Protein AF-A0A4Q0UZ25-F1 (afdb_monomer_lite)

pLDDT: mean 83.47, std 17.38, range [44.31, 97.75]

Foldseek 3Di:
DPDPDDPQKDKAFADDPVRVVVVCVVCVVFWDWDDPDRIIITGGDPVVVVVVD

Organism: Clostridium tetani (NCBI:txid1513)

Sequence (53 aa):
MPKEGQINILAIPYKNFKHKIRLTKRFLNRYMIQDLGGVLYMERREEYENKNK

Structure (mmCIF, N/CA/C/O backbone):
data_AF-A0A4Q0UZ25-F1
#
_entry.id   AF-A0A4Q0UZ25-F1
#
loop_
_atom_site.group_PDB
_atom_site.id
_atom_site.type_symbol
_atom_site.label_atom_id
_atom_site.label_alt_id
_atom_site.label_comp_id
_atom_site.label_asym_id
_atom_site.label_entity_id
_atom_site.label_seq_id
_atom_site.pdbx_PDB_ins_code
_atom_site.Cartn_x
_atom_site.Cartn_y
_atom_site.Cartn_z
_atom_site.occupancy
_atom_site.B_iso_or_equiv
_atom_site.auth_seq_id
_ato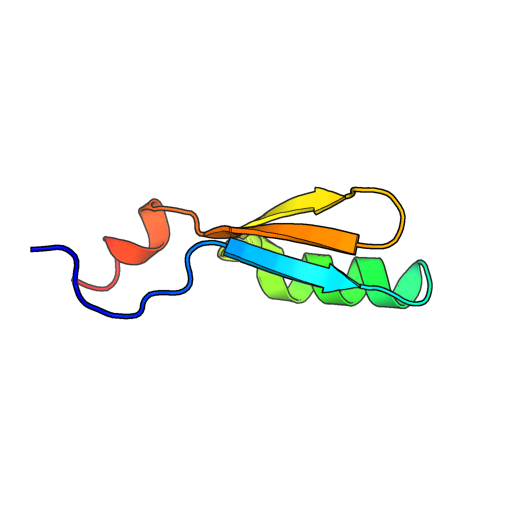m_site.auth_comp_id
_atom_site.auth_asym_id
_atom_site.auth_atom_id
_atom_site.pdbx_PDB_model_num
ATOM 1 N N . MET A 1 1 ? -22.099 -7.300 14.770 1.00 44.31 1 MET A N 1
ATOM 2 C CA . MET A 1 1 ? -22.313 -7.369 13.309 1.00 44.31 1 MET A CA 1
ATOM 3 C C . MET A 1 1 ? -21.219 -6.547 12.647 1.00 44.31 1 MET A C 1
ATOM 5 O O . MET A 1 1 ? -21.087 -5.388 13.035 1.00 44.31 1 MET A O 1
ATOM 9 N N . PRO A 1 2 ? -20.383 -7.113 11.759 1.00 46.88 2 PRO A N 1
ATOM 10 C CA . PRO A 1 2 ? -19.422 -6.307 11.014 1.00 46.88 2 PRO A CA 1
ATOM 11 C C . PRO A 1 2 ? -20.229 -5.322 10.160 1.00 46.88 2 PRO A C 1
ATOM 13 O O . PRO A 1 2 ? -21.156 -5.732 9.467 1.00 46.88 2 PRO A O 1
ATOM 16 N N . LYS A 1 3 ? -19.954 -4.018 10.282 1.00 57.47 3 LYS A N 1
ATOM 17 C CA . LYS A 1 3 ? -20.599 -3.009 9.433 1.00 57.47 3 LYS A CA 1
ATOM 18 C C . LYS A 1 3 ? -20.207 -3.314 7.990 1.00 57.47 3 LYS A C 1
ATOM 20 O O . LYS A 1 3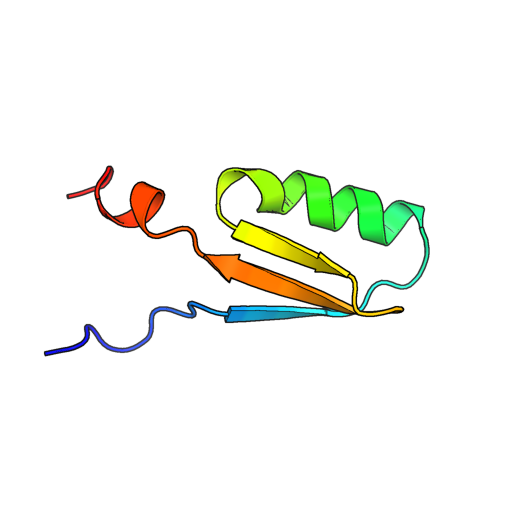 ? -19.020 -3.370 7.679 1.00 57.47 3 LYS A O 1
ATOM 25 N N . GLU A 1 4 ? -21.195 -3.567 7.146 1.00 53.06 4 GLU A N 1
ATOM 26 C CA . GLU A 1 4 ? -20.999 -3.890 5.738 1.00 53.06 4 GLU A CA 1
ATOM 27 C C . GLU A 1 4 ? -20.093 -2.848 5.052 1.00 53.06 4 GLU A C 1
ATOM 29 O O . GLU A 1 4 ? -20.329 -1.643 5.131 1.00 53.06 4 GLU A O 1
ATOM 34 N N . GLY A 1 5 ? -19.042 -3.332 4.379 1.00 58.06 5 GLY A N 1
ATOM 35 C CA . GLY A 1 5 ? -18.382 -2.621 3.280 1.00 58.06 5 GLY A CA 1
ATOM 36 C C . GLY A 1 5 ? -17.120 -1.802 3.573 1.00 58.06 5 GLY A C 1
ATOM 37 O O . GLY A 1 5 ? -16.659 -1.101 2.671 1.00 58.06 5 GLY A O 1
ATOM 38 N N . GLN A 1 6 ? -16.518 -1.851 4.766 1.00 64.00 6 GLN A N 1
ATOM 39 C CA . GLN A 1 6 ? -15.255 -1.132 4.979 1.00 64.00 6 GLN A CA 1
ATOM 40 C C . GLN A 1 6 ? -14.089 -1.895 4.332 1.00 64.00 6 GLN A C 1
ATOM 42 O O . GLN A 1 6 ? -13.679 -2.959 4.788 1.00 64.00 6 GLN A O 1
ATOM 47 N N . ILE A 1 7 ? -13.572 -1.361 3.219 1.00 65.94 7 ILE A N 1
ATOM 48 C CA . ILE A 1 7 ? -12.389 -1.909 2.547 1.00 65.94 7 ILE A CA 1
ATOM 49 C C . ILE A 1 7 ? -11.173 -1.688 3.455 1.00 65.94 7 ILE A C 1
ATOM 51 O O . ILE A 1 7 ? -10.588 -0.598 3.497 1.00 65.94 7 ILE A O 1
ATOM 55 N N . ASN A 1 8 ? -10.812 -2.741 4.184 1.00 82.62 8 ASN A N 1
ATOM 56 C CA . ASN A 1 8 ? -9.683 -2.748 5.115 1.00 82.62 8 ASN A CA 1
ATOM 57 C C . ASN A 1 8 ? -8.342 -2.910 4.394 1.00 82.62 8 ASN A C 1
ATOM 59 O O . ASN A 1 8 ? -7.321 -2.429 4.882 1.00 82.62 8 ASN A O 1
ATOM 63 N N . ILE A 1 9 ? -8.358 -3.528 3.210 1.00 89.38 9 ILE A N 1
ATOM 64 C CA . ILE A 1 9 ? -7.163 -3.875 2.442 1.00 89.38 9 ILE A CA 1
ATOM 65 C C . ILE A 1 9 ? -7.250 -3.281 1.035 1.00 89.38 9 ILE A C 1
ATOM 67 O O . ILE A 1 9 ? -8.267 -3.407 0.355 1.00 89.38 9 ILE A O 1
ATOM 71 N N . LEU A 1 10 ? -6.165 -2.655 0.584 1.00 91.25 10 LEU A N 1
ATOM 72 C CA . LEU A 1 10 ? -5.990 -2.160 -0.780 1.00 91.25 10 LEU A CA 1
ATOM 73 C C . LEU A 1 10 ? -4.711 -2.744 -1.384 1.00 91.25 10 LEU A C 1
ATOM 75 O O . LEU A 1 10 ? -3.696 -2.870 -0.706 1.00 91.25 10 LEU A O 1
ATOM 79 N N . ALA A 1 11 ? -4.738 -3.031 -2.683 1.00 93.75 11 ALA A N 1
ATOM 80 C CA . ALA A 1 11 ? -3.557 -3.392 -3.458 1.00 93.75 11 ALA A CA 1
ATOM 81 C C . ALA A 1 11 ? -3.489 -2.492 -4.694 1.00 93.75 11 ALA A C 1
ATOM 83 O O . ALA A 1 11 ? -4.376 -2.537 -5.548 1.00 93.75 11 ALA A O 1
ATOM 84 N N . ILE A 1 12 ? -2.471 -1.630 -4.775 1.00 95.12 12 ILE A N 1
ATOM 85 C CA . ILE A 1 12 ? -2.359 -0.633 -5.849 1.00 95.12 12 ILE A CA 1
ATOM 86 C C . ILE A 1 12 ? -1.068 -0.858 -6.642 1.00 95.12 12 ILE A C 1
ATOM 88 O O . ILE A 1 12 ? 0.019 -0.693 -6.080 1.00 95.12 12 ILE A O 1
ATOM 92 N N . PRO A 1 13 ? -1.148 -1.178 -7.946 1.00 97.19 13 PRO A N 1
ATOM 93 C CA . PRO A 1 13 ? 0.033 -1.266 -8.793 1.00 97.19 13 PRO A CA 1
ATOM 94 C C . PRO A 1 13 ? 0.655 0.115 -9.031 1.00 97.19 13 PRO A C 1
ATOM 96 O O . PRO A 1 13 ? -0.046 1.124 -9.170 1.00 97.19 13 PRO A O 1
ATOM 99 N N . TYR A 1 14 ? 1.982 0.172 -9.145 1.00 97.31 14 TYR A N 1
ATOM 100 C CA . TYR A 1 14 ? 2.705 1.393 -9.502 1.00 97.31 14 TYR A CA 1
ATOM 101 C C . TYR A 1 14 ? 3.585 1.179 -10.733 1.00 97.31 14 TYR A C 1
ATOM 103 O O . TYR A 1 14 ? 4.123 0.110 -10.977 1.00 97.31 14 TYR A O 1
ATOM 111 N N . LYS A 1 15 ? 3.744 2.241 -11.526 1.00 95.50 15 LYS A N 1
ATOM 112 C CA . LYS A 1 15 ? 4.411 2.175 -12.837 1.00 95.50 15 LYS A CA 1
ATOM 113 C C . LYS A 1 15 ? 5.913 2.440 -12.756 1.00 95.50 15 LYS A C 1
ATOM 115 O O . LYS A 1 15 ? 6.666 2.032 -13.624 1.00 95.50 15 LYS A O 1
ATOM 120 N N . ASN A 1 16 ? 6.336 3.211 -11.758 1.00 97.19 16 ASN A N 1
ATOM 121 C CA . ASN A 1 16 ? 7.722 3.617 -11.553 1.00 97.19 16 ASN A CA 1
ATOM 122 C C . ASN A 1 16 ? 7.933 4.071 -10.102 1.00 97.19 16 ASN A C 1
ATOM 124 O O . ASN A 1 16 ? 6.972 4.264 -9.349 1.00 97.19 16 ASN A O 1
ATOM 128 N N . PHE A 1 17 ? 9.195 4.291 -9.726 1.00 96.06 17 PHE A N 1
ATOM 129 C CA . PHE A 1 17 ? 9.576 4.697 -8.372 1.00 96.06 17 PHE A CA 1
ATOM 130 C C . PHE A 1 17 ? 8.888 5.994 -7.914 1.00 96.06 17 PHE A C 1
ATOM 132 O O . PHE A 1 17 ? 8.402 6.079 -6.789 1.00 96.06 17 PHE A O 1
ATOM 139 N N . LYS A 1 18 ? 8.752 6.994 -8.797 1.00 97.31 18 LYS A N 1
ATOM 140 C CA . LYS A 1 18 ? 8.057 8.250 -8.460 1.00 97.31 18 LYS A CA 1
ATOM 141 C C . LYS A 1 18 ? 6.577 8.011 -8.140 1.00 97.31 18 LYS A C 1
ATOM 143 O O . LYS A 1 18 ? 6.054 8.604 -7.195 1.00 97.31 18 LYS A O 1
ATOM 148 N N . HIS A 1 19 ? 5.908 7.139 -8.898 1.00 97.75 19 HIS A N 1
ATOM 149 C CA . HIS A 1 19 ? 4.514 6.773 -8.654 1.00 97.75 19 HIS A CA 1
ATOM 150 C C . HIS A 1 19 ? 4.361 6.027 -7.319 1.00 97.75 19 HIS A C 1
ATOM 152 O O . HIS A 1 19 ? 3.483 6.391 -6.538 1.00 97.75 19 HIS A O 1
ATOM 158 N N . LYS A 1 20 ? 5.268 5.085 -7.013 1.00 97.12 20 LYS A N 1
ATOM 159 C CA . LYS A 1 20 ? 5.339 4.399 -5.710 1.00 97.12 20 LYS A CA 1
ATOM 160 C C . LYS A 1 20 ? 5.399 5.400 -4.557 1.00 97.12 20 LYS A C 1
ATOM 162 O O . LYS A 1 20 ? 4.521 5.395 -3.704 1.00 97.12 20 LYS A O 1
ATOM 167 N N . ILE A 1 21 ? 6.372 6.316 -4.569 1.00 96.94 21 ILE A N 1
ATOM 168 C CA . ILE A 1 21 ? 6.550 7.306 -3.492 1.00 96.94 21 ILE A CA 1
ATOM 169 C C . ILE A 1 21 ? 5.310 8.193 -3.319 1.00 96.94 21 ILE A C 1
ATOM 171 O O . ILE A 1 21 ? 4.916 8.489 -2.190 1.00 96.94 21 ILE A O 1
ATOM 175 N N . ARG A 1 22 ? 4.666 8.605 -4.420 1.00 96.88 22 ARG A N 1
ATOM 176 C CA . ARG A 1 22 ? 3.433 9.405 -4.366 1.00 96.88 22 ARG A CA 1
ATOM 177 C C . ARG A 1 22 ? 2.294 8.645 -3.683 1.00 96.88 22 ARG A C 1
ATOM 179 O O . ARG A 1 22 ? 1.614 9.223 -2.837 1.00 96.88 22 ARG A O 1
ATOM 186 N N . LEU A 1 23 ? 2.099 7.374 -4.035 1.00 95.38 23 LEU A N 1
ATOM 187 C CA . LEU A 1 23 ? 1.090 6.514 -3.413 1.00 95.38 23 LEU A CA 1
ATOM 188 C C . LEU A 1 23 ? 1.402 6.286 -1.933 1.00 95.38 23 LEU A C 1
ATOM 190 O O . LEU A 1 23 ? 0.534 6.521 -1.096 1.00 95.38 23 LEU A O 1
ATOM 194 N N . THR A 1 24 ? 2.643 5.933 -1.593 1.00 94.69 24 THR A N 1
ATOM 195 C CA . THR A 1 24 ? 3.058 5.742 -0.199 1.00 94.69 24 THR A CA 1
ATOM 196 C C . THR A 1 24 ? 2.750 6.981 0.639 1.00 94.69 24 THR A C 1
ATOM 198 O O . THR A 1 24 ? 2.049 6.871 1.637 1.00 94.69 24 THR A O 1
ATOM 201 N N . LYS A 1 25 ? 3.163 8.180 0.200 1.00 95.62 25 LYS A N 1
ATOM 202 C CA . LYS A 1 25 ? 2.893 9.435 0.928 1.00 95.62 25 LYS A CA 1
ATOM 203 C C . LYS A 1 25 ? 1.401 9.723 1.109 1.00 95.62 25 LYS A C 1
ATOM 205 O O . LYS A 1 25 ? 1.003 10.204 2.163 1.00 95.62 25 LYS A O 1
ATOM 210 N N . ARG A 1 26 ? 0.576 9.430 0.097 1.00 94.00 26 ARG A N 1
ATOM 211 C CA . ARG A 1 26 ? -0.878 9.656 0.147 1.00 94.00 26 ARG A CA 1
ATOM 212 C C . ARG A 1 26 ? -1.565 8.806 1.219 1.00 94.00 26 ARG A C 1
ATOM 214 O O . ARG A 1 26 ? -2.544 9.263 1.804 1.00 94.00 26 ARG A O 1
ATOM 221 N N . PHE A 1 27 ? -1.077 7.589 1.456 1.00 92.00 27 PHE A N 1
ATOM 222 C CA . PHE A 1 27 ? -1.754 6.609 2.308 1.00 92.00 27 PHE A CA 1
ATOM 223 C C . PHE A 1 27 ? -1.050 6.326 3.644 1.00 92.00 27 PHE A C 1
ATOM 225 O O . PHE A 1 27 ? -1.689 5.762 4.529 1.00 92.00 27 PHE A O 1
ATOM 232 N N . LEU A 1 28 ? 0.198 6.777 3.835 1.00 89.44 28 LEU A N 1
ATOM 233 C CA . LEU A 1 28 ? 1.050 6.461 4.997 1.00 89.44 28 LEU A CA 1
ATOM 234 C C . LEU A 1 28 ? 0.387 6.720 6.357 1.00 89.44 28 LEU A C 1
ATOM 236 O O . LEU A 1 28 ? 0.635 5.997 7.316 1.00 89.44 28 LEU A O 1
ATOM 240 N N . ASN A 1 29 ? -0.460 7.748 6.443 1.00 88.62 29 ASN A N 1
ATOM 241 C CA . ASN A 1 29 ? -1.105 8.109 7.703 1.00 88.62 29 ASN A CA 1
ATOM 242 C C . ASN A 1 29 ? -2.201 7.117 8.098 1.00 88.62 29 ASN A C 1
ATOM 244 O O . ASN A 1 29 ? -2.378 6.870 9.280 1.00 88.62 29 AS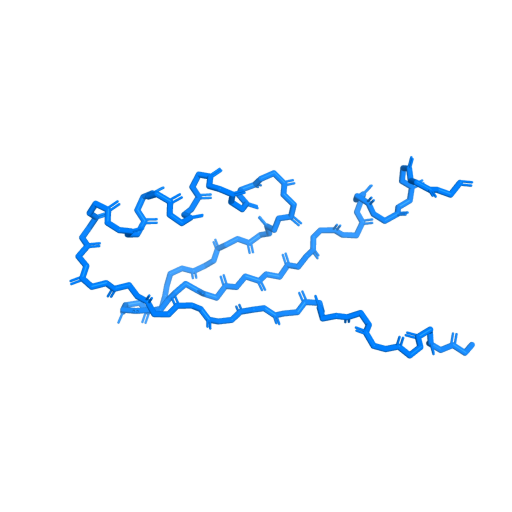N A O 1
ATOM 248 N N . ARG A 1 30 ? -2.937 6.553 7.133 1.00 89.06 30 ARG A N 1
ATOM 249 C CA . ARG A 1 30 ? -4.131 5.724 7.394 1.00 89.06 30 ARG A CA 1
ATOM 250 C C . ARG A 1 30 ? -3.876 4.232 7.217 1.00 89.06 30 ARG A C 1
ATOM 252 O O . ARG A 1 30 ? -4.672 3.425 7.687 1.00 89.06 30 ARG A O 1
ATOM 259 N N . TYR A 1 31 ? -2.799 3.881 6.523 1.00 92.44 31 TYR A N 1
ATOM 260 C CA . TYR A 1 31 ? -2.499 2.515 6.135 1.00 92.44 31 TYR A CA 1
ATOM 261 C C . TYR A 1 31 ? -1.081 2.128 6.555 1.00 92.44 31 TYR A C 1
ATOM 263 O O . TYR A 1 31 ? -0.135 2.903 6.409 1.00 92.44 31 TYR A O 1
ATOM 271 N N . MET A 1 32 ? -0.924 0.904 7.048 1.00 92.62 32 MET A N 1
ATOM 272 C CA . MET A 1 32 ? 0.340 0.184 6.975 1.00 92.62 32 MET A CA 1
ATOM 273 C C . MET A 1 32 ? 0.576 -0.201 5.513 1.00 92.62 32 MET A C 1
ATOM 275 O O . MET A 1 32 ? -0.343 -0.668 4.850 1.00 92.62 32 MET A O 1
ATOM 279 N N . ILE A 1 33 ? 1.779 0.037 4.992 1.00 95.06 33 ILE A N 1
ATOM 280 C CA . ILE A 1 33 ? 2.090 -0.140 3.570 1.00 95.06 33 ILE A CA 1
ATOM 281 C C . ILE A 1 33 ? 3.254 -1.116 3.434 1.00 95.06 33 ILE A C 1
ATOM 283 O 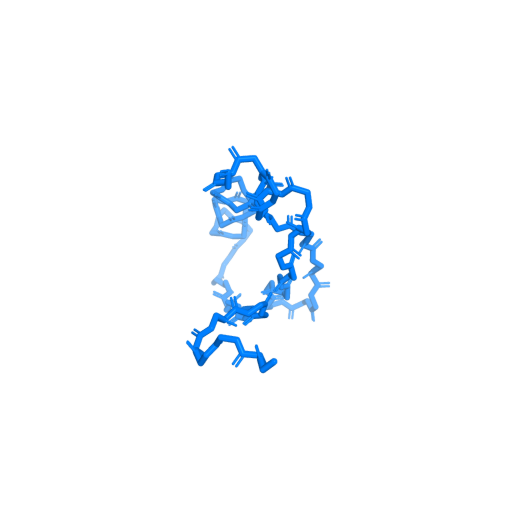O . ILE A 1 33 ? 4.309 -0.893 4.027 1.00 95.06 33 ILE A O 1
ATOM 287 N N . GLN A 1 34 ? 3.079 -2.139 2.605 1.00 96.19 34 GLN A N 1
ATOM 288 C CA . GLN A 1 34 ? 4.104 -3.105 2.229 1.00 96.19 34 GLN A CA 1
ATOM 289 C C . GLN A 1 34 ? 4.290 -3.091 0.709 1.00 96.19 34 GLN A C 1
ATOM 291 O O . GLN A 1 34 ? 3.325 -3.077 -0.053 1.00 96.19 34 GLN A O 1
ATOM 296 N N . ASP A 1 35 ? 5.541 -3.063 0.256 1.00 95.88 35 ASP A N 1
ATOM 297 C CA . ASP A 1 35 ? 5.869 -3.167 -1.165 1.00 95.88 35 ASP A CA 1
ATOM 298 C C . ASP A 1 35 ? 6.117 -4.628 -1.543 1.00 95.88 35 ASP A C 1
ATOM 300 O O . ASP A 1 35 ? 6.957 -5.286 -0.931 1.00 95.88 35 ASP A O 1
ATOM 304 N N . LEU A 1 36 ? 5.389 -5.112 -2.550 1.00 96.00 36 LEU A N 1
ATOM 305 C CA . LEU A 1 36 ? 5.487 -6.475 -3.075 1.00 96.00 36 LEU A CA 1
ATOM 306 C C . LEU A 1 36 ? 6.204 -6.540 -4.435 1.00 96.00 36 LEU A C 1
ATOM 308 O O . LEU A 1 36 ? 6.144 -7.562 -5.109 1.00 96.00 36 LEU A O 1
ATOM 312 N N . GLY A 1 37 ? 6.873 -5.462 -4.860 1.00 92.94 37 GLY A N 1
ATOM 313 C CA . GLY A 1 37 ? 7.626 -5.437 -6.116 1.00 92.94 37 GLY A CA 1
ATOM 314 C C . GLY A 1 37 ? 6.733 -5.180 -7.329 1.00 92.94 37 GLY A C 1
ATOM 315 O O . GLY A 1 37 ? 6.576 -6.028 -8.199 1.00 92.94 37 GLY A O 1
ATOM 316 N N . GLY A 1 38 ? 6.154 -3.978 -7.397 1.00 94.50 38 GLY A N 1
ATOM 317 C CA . GLY A 1 38 ? 5.258 -3.532 -8.478 1.00 94.50 38 GLY A CA 1
ATOM 318 C C . GLY A 1 38 ? 3.835 -3.234 -8.004 1.00 94.50 38 GLY A C 1
ATOM 319 O O . GLY A 1 38 ? 3.072 -2.564 -8.704 1.00 94.50 38 GLY A O 1
ATOM 320 N N . VAL A 1 39 ? 3.503 -3.659 -6.784 1.00 97.00 39 VAL A N 1
ATOM 321 C CA . VAL A 1 39 ? 2.227 -3.414 -6.110 1.00 97.00 39 VAL A CA 1
ATOM 322 C C . VAL A 1 39 ? 2.491 -2.988 -4.671 1.00 97.00 39 VAL A C 1
ATOM 324 O O . VAL A 1 39 ? 3.305 -3.590 -3.975 1.00 97.00 39 VAL A O 1
ATOM 327 N N . LEU A 1 40 ? 1.788 -1.952 -4.218 1.00 96.88 40 LEU A N 1
ATOM 328 C CA . LEU A 1 40 ? 1.723 -1.587 -2.808 1.00 96.88 40 LEU A CA 1
ATOM 329 C C . LEU A 1 40 ? 0.511 -2.269 -2.175 1.00 96.88 40 LEU A C 1
ATOM 331 O O . LEU A 1 40 ? -0.626 -1.921 -2.501 1.00 96.88 40 LEU A O 1
ATOM 335 N N . TYR A 1 41 ? 0.771 -3.212 -1.275 1.00 96.12 41 TYR A N 1
ATOM 336 C CA . TYR A 1 41 ? -0.221 -3.762 -0.359 1.00 96.12 41 TYR A CA 1
ATOM 337 C C . TYR A 1 41 ? -0.415 -2.791 0.806 1.00 96.12 41 TYR A C 1
ATOM 339 O O . TYR A 1 41 ? 0.556 -2.254 1.344 1.00 96.12 41 TYR A O 1
ATOM 347 N N . MET A 1 42 ? -1.662 -2.518 1.172 1.00 94.44 42 MET A N 1
ATOM 348 C CA . MET A 1 42 ? -1.999 -1.541 2.198 1.00 94.44 42 MET A CA 1
ATOM 349 C C . MET A 1 42 ? -3.107 -2.066 3.096 1.00 94.44 42 MET A C 1
ATOM 351 O O . MET A 1 42 ? -4.176 -2.424 2.611 1.00 94.44 42 MET A O 1
ATOM 355 N N . GLU A 1 43 ? -2.883 -2.017 4.401 1.00 92.81 43 GLU A N 1
ATOM 356 C CA . GLU A 1 43 ? -3.846 -2.425 5.420 1.00 92.81 43 GLU A CA 1
ATOM 357 C C . GLU A 1 43 ? -4.180 -1.236 6.320 1.00 92.81 43 GLU A C 1
ATOM 359 O O . GLU A 1 43 ? -3.286 -0.513 6.767 1.00 92.81 43 GLU A O 1
ATOM 364 N N . ARG A 1 44 ? -5.468 -0.962 6.526 1.00 90.12 44 ARG A N 1
ATOM 365 C CA . ARG A 1 44 ? -5.920 0.188 7.317 1.00 90.12 44 ARG A CA 1
ATOM 366 C C . ARG A 1 44 ? -5.517 0.011 8.784 1.00 90.12 44 ARG A C 1
ATOM 368 O O . ARG A 1 44 ? -5.693 -1.055 9.354 1.00 90.12 44 ARG A O 1
ATOM 375 N N . ARG A 1 45 ? -5.010 1.076 9.410 1.00 86.31 45 ARG A N 1
ATOM 376 C CA . ARG A 1 45 ? -4.695 1.081 10.848 1.00 86.31 45 ARG A CA 1
ATOM 377 C C . ARG A 1 45 ? -5.976 1.267 11.664 1.00 86.31 45 ARG A C 1
ATOM 379 O O . ARG A 1 45 ? -6.657 2.279 11.491 1.00 86.31 45 ARG A O 1
ATOM 386 N N . GLU A 1 46 ? -6.261 0.343 12.580 1.00 72.88 46 GLU A N 1
ATOM 387 C CA . GLU A 1 46 ? -7.455 0.367 13.447 1.00 72.88 46 GLU A CA 1
ATOM 388 C C . GLU A 1 46 ? -7.563 1.649 14.296 1.00 72.88 46 GLU A C 1
ATOM 390 O O . GLU A 1 46 ? -8.655 2.161 14.541 1.00 72.88 46 GLU A O 1
ATOM 395 N N . GLU A 1 47 ? -6.430 2.250 14.676 1.00 66.38 47 GLU A N 1
ATOM 396 C CA . GLU A 1 47 ? -6.378 3.474 15.493 1.00 66.38 47 GLU A CA 1
ATOM 397 C C . GLU A 1 47 ? -7.096 4.684 14.863 1.00 66.38 47 GLU A C 1
ATOM 399 O O . GLU A 1 47 ? -7.543 5.584 15.578 1.00 66.38 47 GLU A O 1
ATOM 404 N N . TYR A 1 48 ? -7.242 4.719 13.534 1.00 59.00 48 TYR A N 1
ATOM 405 C CA . TYR A 1 48 ? -7.975 5.788 12.845 1.00 59.00 48 TYR A CA 1
ATOM 406 C C . TYR A 1 48 ? -9.491 5.572 12.814 1.00 59.00 48 TYR A C 1
ATOM 408 O O . TYR A 1 48 ? -10.226 6.527 12.561 1.00 59.00 48 TYR A O 1
ATOM 416 N N . GLU A 1 49 ? -9.976 4.358 13.072 1.00 57.78 49 GLU A N 1
ATOM 417 C CA . GLU A 1 49 ? -11.415 4.090 13.157 1.00 57.78 49 GLU A CA 1
ATOM 418 C C . GLU A 1 49 ? -11.994 4.557 14.494 1.00 57.78 49 GLU A C 1
ATOM 420 O O . GLU A 1 49 ? -13.112 5.067 14.535 1.00 57.78 49 GLU A O 1
ATOM 425 N N . ASN A 1 50 ? -11.204 4.481 15.569 1.00 54.00 50 ASN A N 1
ATOM 426 C CA . ASN A 1 50 ? -11.637 4.865 16.914 1.00 54.00 50 ASN A CA 1
ATOM 427 C C . ASN A 1 50 ? -11.622 6.381 17.178 1.00 54.00 50 ASN A C 1
ATOM 429 O O . ASN A 1 50 ? -12.270 6.824 18.117 1.00 54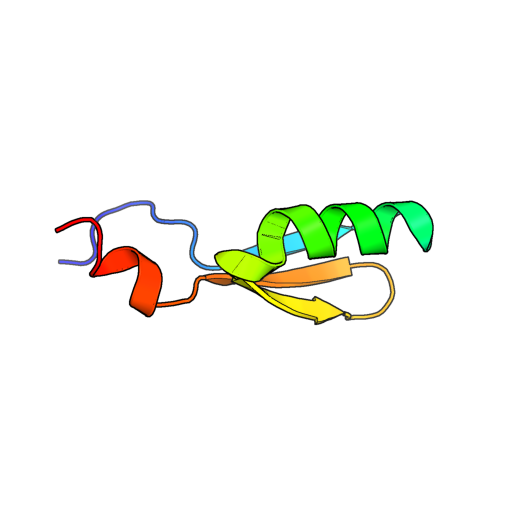.00 50 ASN A O 1
ATOM 433 N N . LYS A 1 51 ?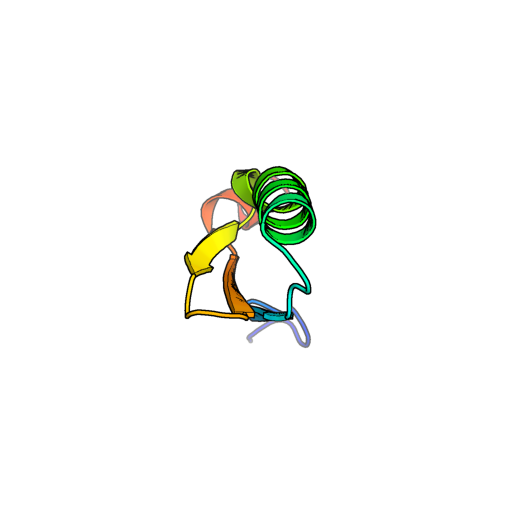 -10.935 7.195 16.360 1.00 54.16 51 LYS A N 1
ATOM 434 C CA . LYS A 1 51 ? -10.927 8.669 16.502 1.00 54.16 51 LYS A CA 1
ATOM 435 C C . LYS A 1 51 ? -12.140 9.383 15.892 1.00 54.16 51 LYS A C 1
ATOM 437 O O . LYS A 1 51 ? -12.282 10.582 16.092 1.00 54.16 51 LYS A O 1
ATOM 442 N N . ASN A 1 52 ? -12.983 8.672 15.142 1.00 52.16 52 ASN A N 1
ATOM 443 C CA . ASN A 1 52 ? -14.183 9.222 14.495 1.00 52.16 52 ASN A CA 1
ATOM 444 C C . ASN A 1 52 ? -15.490 8.641 15.073 1.00 52.16 52 ASN A C 1
ATOM 446 O O . ASN A 1 52 ? -16.523 8.672 14.403 1.00 52.16 52 ASN A O 1
ATOM 450 N N . LYS A 1 53 ? -15.432 8.066 16.277 1.00 48.56 53 LYS A N 1
ATOM 451 C CA . LYS A 1 53 ? -16.585 7.602 17.056 1.00 48.56 53 LYS A CA 1
ATOM 452 C C . LYS A 1 53 ? -16.806 8.545 18.227 1.00 48.56 53 LYS A C 1
ATOM 454 O O . LYS A 1 53 ? -17.991 8.756 18.551 1.00 48.56 53 LYS A O 1
#

Radius of gyration: 12.64 Å; chains: 1; bounding box: 32×17×30 Å

Secondary structure (DSSP, 8-state):
-PPTT---EEEEE-SSHHHHHHHHHHHTTTEEEEE-SSEEEEEE-GGGTGGG-